Protein AF-Q027B9-F1 (afdb_monomer_lite)

Secondary structure (DSSP, 8-state):
---EEEESS-EEEEETTSS-EEEE-TT-EEEEPSS--TTSEEEEEESTT--TTSSSPPEEEEEHHHHHHHEEE-

Radius of gyration: 11.47 Å; chains: 1; bounding box: 23×22×27 Å

Structure (mmCIF, N/CA/C/O backbone):
data_AF-Q027B9-F1
#
_entry.id   AF-Q027B9-F1
#
loop_
_atom_site.group_PDB
_atom_site.id
_atom_site.type_symbol
_atom_site.label_atom_id
_atom_site.label_alt_id
_atom_site.label_comp_id
_atom_site.label_asym_id
_atom_site.label_entity_id
_atom_site.label_seq_id
_atom_site.pdbx_PDB_ins_code
_atom_site.Cartn_x
_atom_site.Cartn_y
_atom_site.Cartn_z
_atom_site.occupancy
_atom_site.B_iso_or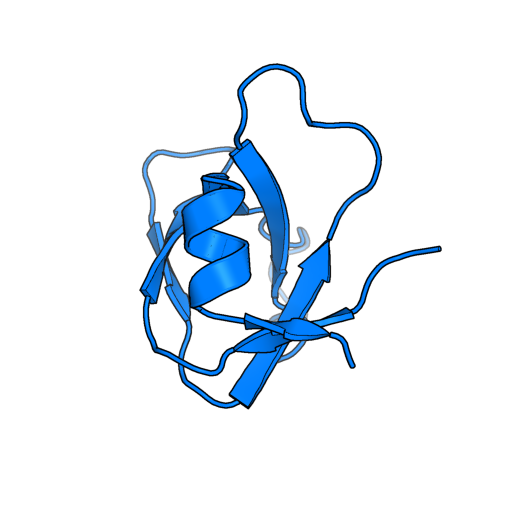_equiv
_atom_site.auth_seq_id
_atom_site.auth_comp_id
_atom_site.auth_asym_id
_atom_site.auth_atom_id
_atom_site.pdbx_PDB_model_num
ATOM 1 N N . MET A 1 1 ? 9.394 -10.263 12.903 1.00 50.50 1 MET A N 1
ATOM 2 C CA . MET A 1 1 ? 8.317 -10.943 12.147 1.00 50.50 1 MET A CA 1
ATOM 3 C C . MET A 1 1 ? 7.784 -9.968 11.110 1.00 50.50 1 MET A C 1
ATOM 5 O O . MET A 1 1 ? 7.310 -8.908 11.490 1.00 50.50 1 MET A O 1
ATOM 9 N N . LYS A 1 2 ? 7.819 -10.319 9.816 1.00 66.06 2 LYS A N 1
ATOM 10 C CA . LYS A 1 2 ? 7.238 -9.472 8.761 1.00 66.06 2 LYS A CA 1
ATOM 11 C C . LYS A 1 2 ? 5.733 -9.289 9.002 1.00 66.06 2 LYS A C 1
ATOM 13 O O . LYS A 1 2 ? 4.983 -10.260 8.918 1.00 66.06 2 LYS A O 1
ATOM 18 N N . SER A 1 3 ? 5.308 -8.063 9.301 1.00 85.12 3 SER A N 1
ATOM 19 C CA . SER A 1 3 ? 3.894 -7.734 9.501 1.00 85.12 3 SER A CA 1
ATOM 20 C C . SER A 1 3 ? 3.172 -7.714 8.157 1.00 85.12 3 SER A C 1
ATOM 22 O O . SER A 1 3 ? 3.550 -6.958 7.257 1.00 85.12 3 SER A O 1
ATOM 24 N N . ARG A 1 4 ? 2.144 -8.557 8.020 1.00 90.88 4 ARG A N 1
ATOM 25 C CA . ARG A 1 4 ? 1.247 -8.568 6.863 1.00 90.88 4 ARG A CA 1
ATOM 26 C C . ARG A 1 4 ? 0.089 -7.617 7.110 1.00 90.88 4 ARG A C 1
ATOM 28 O O . ARG A 1 4 ? -0.479 -7.581 8.199 1.00 90.88 4 ARG A O 1
ATOM 35 N N . LEU A 1 5 ? -0.227 -6.842 6.084 1.00 92.81 5 LEU A N 1
ATOM 36 C CA . LEU A 1 5 ? -1.307 -5.873 6.100 1.00 92.81 5 LEU A CA 1
ATOM 37 C C . LEU A 1 5 ? -2.236 -6.129 4.920 1.00 92.81 5 LEU A C 1
ATOM 39 O O . LEU A 1 5 ? -1.789 -6.526 3.841 1.00 92.81 5 LEU A O 1
ATOM 43 N N . ARG A 1 6 ? -3.519 -5.850 5.109 1.00 94.62 6 ARG A N 1
ATOM 44 C CA . ARG A 1 6 ? -4.515 -5.816 4.043 1.00 94.62 6 ARG A CA 1
ATOM 45 C C . ARG A 1 6 ? -5.036 -4.406 3.877 1.00 94.62 6 ARG A C 1
ATOM 47 O O . ARG A 1 6 ? -5.361 -3.744 4.853 1.00 94.62 6 ARG A O 1
ATOM 54 N N . VAL A 1 7 ? -5.126 -3.956 2.633 1.00 95.00 7 VAL A N 1
ATOM 55 C CA . VAL A 1 7 ? -5.661 -2.639 2.291 1.00 95.00 7 VAL A CA 1
ATOM 56 C C . VAL A 1 7 ? -7.173 -2.622 2.494 1.00 95.00 7 VAL A C 1
ATOM 58 O O . VAL A 1 7 ? -7.892 -3.430 1.902 1.00 95.00 7 VAL A O 1
ATOM 61 N N . THR A 1 8 ? -7.651 -1.678 3.298 1.00 96.50 8 THR A N 1
ATOM 62 C CA . THR A 1 8 ? -9.076 -1.443 3.577 1.00 96.50 8 THR A CA 1
ATOM 63 C C . THR A 1 8 ? -9.616 -0.237 2.808 1.00 96.50 8 THR A C 1
ATOM 65 O O . THR A 1 8 ? -10.802 -0.191 2.492 1.00 96.50 8 THR A O 1
ATOM 68 N N . GLN A 1 9 ? -8.745 0.701 2.421 1.00 96.56 9 GLN A N 1
ATOM 69 C CA . GLN A 1 9 ? -9.080 1.868 1.605 1.00 96.56 9 GLN A CA 1
ATOM 70 C C . GLN A 1 9 ? -8.046 2.058 0.494 1.00 96.56 9 GLN A C 1
ATOM 72 O O . GLN A 1 9 ? -6.852 2.015 0.757 1.00 96.56 9 GLN A O 1
ATOM 77 N N . SER A 1 10 ? -8.484 2.328 -0.738 1.00 94.75 10 SER A N 1
ATOM 78 C CA . SER A 1 10 ? -7.567 2.570 -1.859 1.00 94.75 10 SER A CA 1
ATOM 79 C C . SER A 1 10 ? -6.670 3.798 -1.643 1.00 94.75 10 SER A C 1
ATOM 81 O O . SER A 1 10 ? -7.107 4.821 -1.104 1.00 94.75 10 SER A O 1
ATOM 83 N N . PHE A 1 11 ? -5.419 3.720 -2.100 1.00 95.25 11 PHE A N 1
ATOM 84 C CA . PHE A 1 11 ? -4.452 4.818 -2.017 1.00 95.25 11 PHE A CA 1
ATOM 85 C C . PHE A 1 11 ? -3.336 4.709 -3.058 1.00 95.25 11 PHE A C 1
ATOM 87 O O . PHE A 1 11 ? -3.209 3.708 -3.767 1.00 95.25 11 PHE A O 1
ATOM 94 N N . SER A 1 12 ? -2.506 5.747 -3.131 1.00 93.56 12 SER A N 1
ATOM 95 C CA . SER A 1 12 ? -1.278 5.753 -3.921 1.00 93.56 12 SER A CA 1
ATOM 96 C C . SER A 1 12 ? -0.082 5.959 -3.000 1.00 93.56 12 SER A C 1
ATOM 98 O O . SER A 1 12 ? -0.132 6.822 -2.132 1.00 93.56 12 SER A O 1
ATOM 100 N N . ALA A 1 13 ? 1.003 5.219 -3.212 1.00 92.56 13 ALA A N 1
ATOM 101 C CA . ALA A 1 13 ? 2.244 5.397 -2.459 1.00 92.56 13 ALA A CA 1
ATOM 102 C C . ALA A 1 13 ? 3.429 5.650 -3.384 1.00 92.56 13 ALA A C 1
ATOM 104 O O . ALA A 1 13 ? 3.454 5.201 -4.535 1.00 92.56 13 ALA A O 1
ATOM 105 N N . GLN A 1 14 ? 4.418 6.385 -2.882 1.00 91.44 14 GLN A N 1
ATOM 106 C CA . GLN A 1 14 ? 5.618 6.705 -3.640 1.00 91.44 14 GLN A CA 1
ATOM 107 C C . GLN A 1 14 ? 6.550 5.498 -3.681 1.00 91.44 14 GLN A C 1
ATOM 109 O O . GLN A 1 14 ? 6.758 4.820 -2.680 1.00 91.44 14 GLN A O 1
ATOM 114 N N . HIS A 1 15 ? 7.133 5.228 -4.841 1.00 89.44 15 HIS A N 1
ATOM 115 C CA . HIS A 1 15 ? 8.164 4.212 -4.969 1.00 89.44 15 HIS A CA 1
ATOM 116 C C . HIS A 1 15 ? 9.461 4.693 -4.299 1.00 89.44 15 HIS A C 1
ATOM 118 O O . HIS A 1 15 ? 9.901 5.817 -4.518 1.00 89.44 15 HIS A O 1
ATOM 124 N N . SER A 1 16 ? 10.132 3.855 -3.510 1.00 85.25 16 SER A N 1
ATOM 125 C CA . SER A 1 16 ? 11.294 4.309 -2.731 1.00 85.25 16 SER A CA 1
ATOM 126 C C . SER A 1 16 ? 12.491 4.709 -3.602 1.00 85.25 16 SER A C 1
ATOM 128 O O . SER A 1 16 ? 13.328 5.492 -3.179 1.00 85.25 16 SER A O 1
ATOM 130 N N . ALA A 1 17 ? 12.611 4.131 -4.804 1.00 83.06 17 ALA A N 1
ATOM 131 C CA . ALA A 1 17 ? 13.757 4.330 -5.699 1.00 83.06 17 ALA A CA 1
ATOM 132 C C . ALA A 1 17 ? 13.486 5.326 -6.843 1.00 83.06 17 ALA A C 1
ATOM 134 O O . ALA A 1 17 ? 14.336 5.514 -7.710 1.00 83.06 17 ALA A O 1
ATOM 135 N N . SER A 1 18 ? 12.291 5.919 -6.913 1.00 83.62 18 SER A N 1
ATOM 136 C CA . SER A 1 18 ? 11.907 6.797 -8.026 1.00 83.62 18 SER A CA 1
ATOM 137 C C . SER A 1 18 ? 10.744 7.709 -7.652 1.00 83.62 18 SER A C 1
ATOM 139 O O . SER A 1 18 ? 9.989 7.402 -6.745 1.00 83.62 18 SER A O 1
ATOM 141 N N . ARG A 1 19 ? 10.483 8.753 -8.441 1.00 82.94 19 ARG A N 1
ATOM 142 C CA . ARG A 1 19 ? 9.290 9.603 -8.258 1.00 82.94 19 ARG A CA 1
ATOM 143 C C . ARG A 1 19 ? 7.968 8.950 -8.699 1.00 82.94 19 ARG A C 1
ATOM 145 O O . ARG A 1 19 ? 6.916 9.569 -8.574 1.00 82.94 19 ARG A O 1
ATOM 152 N N . ALA A 1 20 ? 8.009 7.729 -9.237 1.00 87.25 20 ALA A N 1
ATOM 153 C CA . ALA A 1 20 ? 6.810 6.994 -9.628 1.00 87.25 20 ALA A CA 1
ATOM 154 C C . ALA A 1 20 ? 5.925 6.666 -8.413 1.00 87.25 20 ALA A C 1
ATOM 156 O O . ALA A 1 20 ? 6.419 6.500 -7.296 1.00 87.25 20 ALA A O 1
ATOM 157 N N . ARG A 1 21 ? 4.617 6.532 -8.647 1.00 89.19 21 ARG A N 1
ATOM 158 C CA . ARG A 1 21 ? 3.635 6.121 -7.638 1.00 89.19 21 ARG A CA 1
ATOM 159 C C . ARG A 1 21 ? 3.009 4.782 -8.011 1.00 89.19 21 ARG A C 1
ATOM 161 O O . ARG A 1 21 ? 2.727 4.533 -9.180 1.00 89.19 21 ARG A O 1
ATOM 168 N N . GLY A 1 22 ? 2.805 3.927 -7.015 1.00 89.62 22 GLY A N 1
ATOM 169 C CA . GLY A 1 22 ? 2.010 2.707 -7.133 1.00 89.62 22 GLY A CA 1
ATOM 170 C C . GLY A 1 22 ? 0.604 2.938 -6.601 1.00 89.62 22 GLY A C 1
ATOM 171 O O . GLY A 1 22 ? 0.446 3.638 -5.604 1.00 89.62 22 GLY A O 1
ATOM 172 N N . ASN A 1 23 ? -0.396 2.343 -7.250 1.00 91.88 23 ASN A N 1
ATOM 173 C CA . ASN A 1 23 ? -1.783 2.366 -6.790 1.00 91.88 23 ASN A CA 1
ATOM 174 C C . ASN A 1 23 ? -2.133 1.052 -6.093 1.00 91.88 23 ASN A C 1
ATOM 176 O O . ASN A 1 23 ? -1.802 -0.030 -6.591 1.00 91.88 23 ASN A O 1
ATOM 180 N N . PHE A 1 24 ? -2.843 1.174 -4.979 1.00 92.75 24 PHE A N 1
ATOM 181 C CA . PHE A 1 24 ? -3.245 0.089 -4.098 1.00 92.75 24 PHE A CA 1
ATOM 182 C C . PHE A 1 24 ? -4.757 0.119 -3.937 1.00 92.75 24 PHE A C 1
ATOM 184 O O . PHE A 1 24 ? -5.338 1.166 -3.649 1.00 92.75 24 PHE A O 1
ATOM 191 N N . ALA A 1 25 ? -5.388 -1.022 -4.170 1.00 93.25 25 ALA A N 1
ATOM 192 C CA . ALA A 1 25 ? -6.825 -1.208 -4.100 1.00 93.25 25 ALA A CA 1
ATOM 193 C C . ALA A 1 25 ? -7.206 -1.980 -2.834 1.00 93.25 25 ALA A C 1
ATOM 195 O O . ALA A 1 25 ? -6.402 -2.721 -2.269 1.00 93.25 25 ALA A O 1
ATOM 196 N N . VAL A 1 26 ? -8.462 -1.833 -2.413 1.00 94.25 26 VAL A N 1
ATOM 197 C CA . VAL A 1 26 ? -9.031 -2.615 -1.308 1.00 94.25 26 VAL A CA 1
ATOM 198 C C . VAL A 1 26 ? -8.824 -4.112 -1.551 1.00 94.25 26 VAL A C 1
ATOM 200 O O . VAL A 1 26 ? -9.105 -4.625 -2.633 1.00 94.25 26 VAL A O 1
ATOM 203 N N . GLY A 1 27 ? -8.329 -4.815 -0.533 1.00 91.56 27 GLY A N 1
ATOM 204 C CA . GLY A 1 27 ? -7.996 -6.236 -0.599 1.00 91.56 27 GLY A CA 1
ATOM 205 C C . GLY A 1 27 ? -6.567 -6.548 -1.044 1.00 91.56 27 GLY A C 1
ATOM 206 O O . GLY A 1 27 ? -6.162 -7.707 -0.940 1.00 91.56 27 GL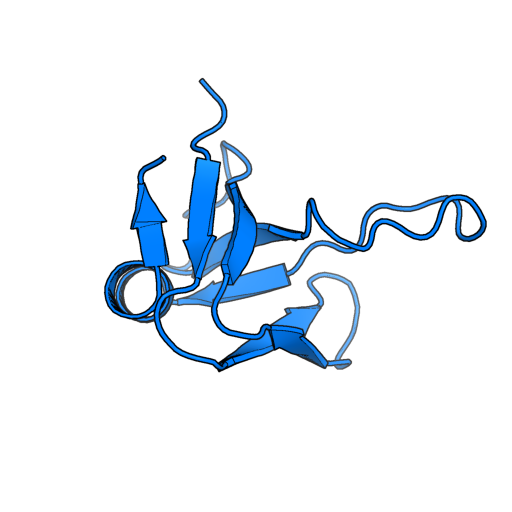Y A O 1
ATOM 207 N N . ASP A 1 28 ? -5.783 -5.556 -1.478 1.00 92.06 28 ASP A N 1
ATOM 208 C CA . ASP A 1 28 ? -4.354 -5.758 -1.708 1.00 92.06 28 ASP A CA 1
ATOM 209 C C . ASP A 1 28 ? -3.648 -6.168 -0.414 1.00 92.06 28 ASP A C 1
ATOM 211 O O . ASP A 1 28 ? -3.937 -5.658 0.668 1.00 92.06 28 ASP A O 1
ATOM 215 N N . LEU A 1 29 ? -2.700 -7.096 -0.542 1.00 92.44 29 LEU A N 1
ATOM 216 C CA . LEU A 1 29 ? -1.862 -7.542 0.563 1.00 92.44 29 LEU A CA 1
ATOM 217 C C . LEU A 1 29 ? -0.501 -6.868 0.487 1.00 92.44 29 LEU A C 1
ATOM 219 O O . LEU A 1 29 ? 0.137 -6.857 -0.571 1.00 92.44 29 LEU A O 1
ATOM 223 N N . LEU A 1 30 ? -0.056 -6.344 1.623 1.00 91.75 30 LEU A N 1
ATOM 224 C CA . LEU A 1 30 ? 1.214 -5.659 1.794 1.00 91.75 30 LEU A CA 1
ATOM 225 C C . LEU A 1 30 ? 2.047 -6.362 2.863 1.00 91.75 30 LEU A C 1
ATOM 227 O O . LEU A 1 30 ? 1.519 -6.995 3.779 1.00 91.75 30 LEU A O 1
ATOM 231 N N . VAL A 1 31 ? 3.361 -6.217 2.761 1.00 91.44 31 VAL A N 1
ATOM 232 C CA . VAL A 1 31 ? 4.300 -6.660 3.791 1.00 91.44 31 VAL A CA 1
ATOM 233 C C . VAL A 1 31 ? 5.168 -5.484 4.197 1.00 91.44 31 VAL A C 1
ATOM 235 O O . VAL A 1 31 ? 5.848 -4.906 3.347 1.00 91.44 31 VAL A O 1
ATOM 238 N N . LEU A 1 32 ? 5.148 -5.150 5.490 1.00 90.44 32 LEU A N 1
ATOM 239 C CA . LEU A 1 32 ? 6.055 -4.163 6.071 1.00 90.44 32 LEU A CA 1
ATOM 240 C C . LEU A 1 32 ? 7.485 -4.708 6.084 1.00 90.44 32 LEU A C 1
ATOM 242 O O . LEU A 1 32 ? 7.720 -5.881 6.399 1.00 90.44 32 LEU A O 1
ATOM 246 N N . GLN A 1 33 ? 8.439 -3.841 5.764 1.00 86.44 33 GLN A N 1
ATOM 247 C CA . GLN A 1 33 ? 9.861 -4.130 5.871 1.00 86.44 33 GLN A CA 1
ATOM 248 C C . GLN A 1 33 ? 10.389 -3.604 7.211 1.00 86.44 33 GLN A C 1
ATOM 250 O O . GLN A 1 33 ? 10.161 -2.451 7.562 1.00 86.44 33 GLN A O 1
ATOM 255 N N . GLU A 1 34 ? 11.076 -4.456 7.972 1.00 72.19 34 GLU A N 1
ATOM 256 C CA . GLU A 1 34 ? 11.689 -4.064 9.246 1.00 72.19 34 GLU A CA 1
ATOM 257 C C . GLU A 1 34 ? 12.901 -3.144 9.000 1.00 72.19 34 GLU A C 1
ATOM 259 O O . GLU A 1 34 ? 13.703 -3.411 8.102 1.00 72.19 34 GLU A O 1
ATOM 264 N N . GLY A 1 35 ? 13.052 -2.090 9.813 1.00 65.56 35 GLY A N 1
ATOM 265 C CA . GLY A 1 35 ? 14.285 -1.291 9.880 1.00 65.56 35 GLY A CA 1
ATOM 266 C C . GLY A 1 35 ? 14.325 -0.006 9.047 1.00 65.56 35 GLY A C 1
ATOM 267 O O . GLY A 1 35 ? 15.401 0.398 8.616 1.00 65.56 35 GLY A O 1
ATOM 268 N N . THR A 1 36 ? 13.195 0.649 8.774 1.00 57.91 36 THR A N 1
ATOM 269 C CA . THR A 1 36 ? 13.203 1.985 8.148 1.00 57.91 36 THR A CA 1
ATOM 270 C C . THR A 1 36 ? 12.095 2.845 8.754 1.00 57.91 36 THR A C 1
ATOM 272 O O . THR A 1 36 ? 11.019 2.941 8.182 1.00 57.91 36 THR A O 1
ATOM 275 N N . GLU A 1 37 ? 12.342 3.411 9.940 1.00 58.75 37 GLU A N 1
ATOM 276 C CA . GLU A 1 37 ? 11.405 4.319 10.636 1.00 58.75 37 GLU A CA 1
ATOM 277 C C . GLU A 1 37 ? 11.989 5.723 10.881 1.00 58.75 37 GLU A C 1
ATOM 279 O O . GLU A 1 37 ? 11.348 6.554 11.518 1.00 58.75 37 GLU A O 1
ATOM 284 N N . ASP A 1 38 ? 13.172 6.035 10.339 1.00 57.69 38 ASP A N 1
ATOM 285 C CA . ASP A 1 38 ? 13.900 7.278 10.659 1.00 57.69 38 ASP A CA 1
ATOM 286 C C . ASP A 1 38 ? 13.181 8.574 10.227 1.00 57.69 38 ASP A C 1
ATOM 288 O O . ASP A 1 38 ? 13.597 9.667 10.605 1.00 57.69 38 ASP A O 1
ATOM 292 N N . SER A 1 39 ? 12.096 8.483 9.450 1.00 66.62 39 SER A N 1
ATOM 293 C CA . SER A 1 39 ? 11.373 9.643 8.912 1.00 66.62 39 SER A CA 1
ATOM 294 C C . SER A 1 39 ? 9.854 9.615 9.119 1.00 66.62 39 SER A C 1
ATOM 296 O O . SER A 1 39 ? 9.158 10.350 8.427 1.00 66.62 39 SER A O 1
ATOM 298 N N . GLY A 1 40 ? 9.316 8.750 9.992 1.00 80.88 40 GLY A N 1
ATOM 299 C CA . GLY A 1 40 ? 7.858 8.595 10.180 1.00 80.88 40 GLY A CA 1
ATOM 300 C C . GLY A 1 40 ? 7.128 7.889 9.025 1.00 80.88 40 GLY A C 1
ATOM 301 O O . GLY A 1 40 ? 5.936 7.598 9.117 1.00 80.88 40 GLY A O 1
ATOM 302 N N . GLN A 1 41 ? 7.859 7.541 7.963 1.00 86.56 41 GLN A N 1
ATOM 303 C CA . GLN A 1 41 ? 7.365 6.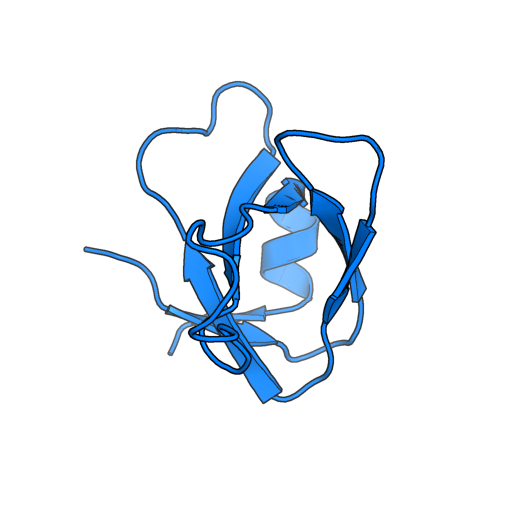774 6.826 1.00 86.56 41 GLN A CA 1
ATOM 304 C C . GLN A 1 41 ? 7.680 5.296 6.996 1.00 86.56 41 GLN A C 1
ATOM 306 O O . GLN A 1 41 ? 8.786 4.928 7.385 1.00 86.56 41 GLN A O 1
ATOM 311 N N . LEU A 1 42 ? 6.727 4.450 6.621 1.00 89.19 42 LEU A N 1
ATOM 312 C CA . LEU A 1 42 ? 6.890 3.008 6.581 1.00 89.19 42 LEU A CA 1
ATOM 313 C C . LEU A 1 42 ? 7.192 2.533 5.169 1.00 89.19 42 LEU A C 1
ATOM 315 O O . LEU A 1 42 ? 6.593 2.975 4.182 1.00 89.19 42 LEU A O 1
ATOM 319 N N . ARG A 1 43 ? 8.103 1.564 5.092 1.00 90.62 43 ARG A N 1
ATOM 320 C CA . ARG A 1 43 ? 8.468 0.890 3.853 1.00 90.62 43 ARG A CA 1
ATOM 321 C C . ARG A 1 43 ? 7.757 -0.445 3.723 1.00 90.62 43 ARG A C 1
ATOM 323 O O . ARG A 1 43 ? 7.771 -1.260 4.644 1.00 90.62 43 ARG A O 1
ATOM 330 N N . PHE A 1 44 ? 7.164 -0.693 2.562 1.00 90.75 44 PHE A N 1
ATOM 331 C CA . PHE A 1 44 ? 6.423 -1.925 2.311 1.00 90.75 44 PHE A CA 1
ATOM 332 C C . PHE A 1 44 ? 6.501 -2.382 0.857 1.00 90.75 44 PHE A C 1
ATOM 334 O O . PHE A 1 44 ? 6.871 -1.626 -0.044 1.00 90.75 44 PHE A O 1
ATOM 341 N N . VAL A 1 45 ? 6.127 -3.639 0.631 1.00 90.12 45 VAL A N 1
ATOM 342 C CA . VAL A 1 45 ? 6.007 -4.249 -0.699 1.00 90.12 45 VAL A CA 1
ATOM 343 C C . VAL A 1 45 ? 4.588 -4.759 -0.925 1.00 90.12 45 VAL A C 1
ATOM 345 O O . VAL A 1 45 ? 3.909 -5.169 0.019 1.00 90.12 45 VAL A O 1
ATOM 348 N N . ARG A 1 46 ? 4.138 -4.751 -2.184 1.00 89.12 46 ARG A N 1
ATOM 349 C CA . ARG A 1 46 ? 2.877 -5.383 -2.596 1.00 89.12 46 ARG A CA 1
ATOM 350 C C . ARG A 1 46 ? 3.104 -6.877 -2.793 1.00 89.12 46 ARG A C 1
ATOM 352 O O . ARG A 1 46 ? 3.958 -7.255 -3.584 1.00 89.12 46 ARG A O 1
ATOM 359 N N . VAL A 1 47 ? 2.314 -7.712 -2.129 1.00 85.94 47 VAL A N 1
ATOM 360 C CA . VAL A 1 47 ? 2.366 -9.175 -2.281 1.00 85.94 47 VAL A CA 1
ATOM 361 C C . VAL A 1 47 ? 1.557 -9.611 -3.501 1.00 85.94 47 VAL A C 1
ATOM 363 O O . VAL A 1 47 ? 2.045 -10.332 -4.371 1.00 85.94 47 VAL A O 1
ATOM 366 N N . ASN A 1 48 ? 0.318 -9.126 -3.600 1.00 73.44 48 ASN A N 1
ATOM 367 C CA . ASN A 1 48 ? -0.594 -9.494 -4.678 1.00 73.44 48 ASN A CA 1
ATOM 368 C C . ASN A 1 48 ? -0.288 -8.639 -5.910 1.00 73.44 48 ASN A C 1
ATOM 370 O O . ASN A 1 48 ? -0.697 -7.484 -5.976 1.00 73.44 48 ASN A O 1
ATOM 374 N N . GLY A 1 49 ? 0.456 -9.185 -6.872 1.00 62.72 49 GLY A N 1
ATOM 375 C CA . GLY A 1 49 ? 0.825 -8.477 -8.104 1.00 62.72 49 GLY A CA 1
ATOM 376 C C . GLY A 1 49 ? 2.326 -8.341 -8.347 1.00 62.72 49 GLY A C 1
ATOM 377 O O . GLY A 1 49 ? 2.712 -7.607 -9.259 1.00 62.72 49 GLY A O 1
ATOM 378 N N . LEU A 1 50 ? 3.168 -9.050 -7.583 1.00 61.97 50 LEU A N 1
ATOM 379 C CA . LEU A 1 50 ? 4.567 -9.267 -7.954 1.00 61.97 50 LEU A CA 1
ATOM 380 C C . LEU A 1 50 ? 4.606 -9.866 -9.365 1.00 61.97 50 LEU A C 1
ATOM 382 O O . LEU A 1 50 ? 4.271 -11.031 -9.570 1.00 61.97 50 LEU A O 1
ATOM 386 N N . ARG A 1 51 ? 4.962 -9.048 -10.363 1.00 57.78 51 ARG A N 1
ATOM 387 C CA . ARG A 1 51 ? 5.180 -9.535 -11.725 1.00 57.78 51 ARG A CA 1
ATOM 388 C C . ARG A 1 51 ? 6.503 -10.304 -11.723 1.00 57.78 51 ARG A C 1
ATOM 390 O O . ARG A 1 51 ? 7.532 -9.673 -11.480 1.00 57.78 51 ARG A O 1
ATOM 397 N N . PRO A 1 52 ? 6.512 -11.608 -12.048 1.00 55.12 52 PRO A N 1
ATOM 398 C CA . PRO A 1 52 ? 7.726 -12.430 -12.000 1.00 55.12 52 PRO A CA 1
ATOM 399 C C . PRO A 1 52 ? 8.885 -11.921 -12.880 1.00 55.12 52 PRO A C 1
ATOM 401 O O . PRO A 1 52 ? 10.030 -12.299 -12.669 1.00 55.12 52 PRO A O 1
ATOM 404 N N . ASN A 1 53 ? 8.614 -11.034 -13.847 1.00 52.19 53 ASN A N 1
ATOM 405 C CA . ASN A 1 53 ? 9.523 -10.7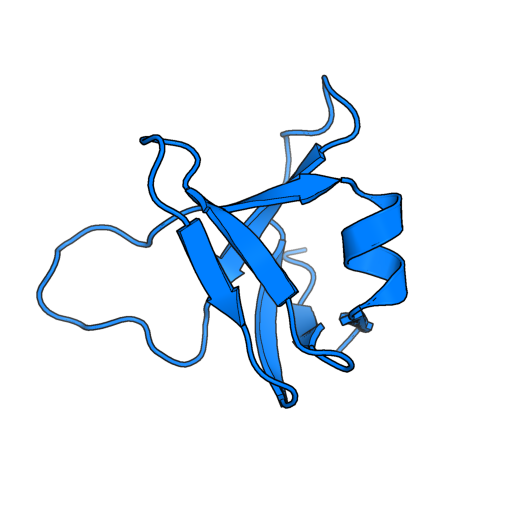49 -14.962 1.00 52.19 53 ASN A CA 1
ATOM 406 C C . ASN A 1 53 ? 10.332 -9.438 -14.865 1.00 52.19 53 ASN A C 1
ATOM 408 O O . ASN A 1 53 ? 10.956 -9.061 -15.851 1.00 52.19 53 ASN A O 1
ATOM 412 N N . LEU A 1 54 ? 10.339 -8.720 -13.732 1.00 56.94 54 LEU A N 1
ATOM 413 C CA . LEU A 1 54 ? 11.093 -7.450 -13.598 1.00 56.94 54 LEU A CA 1
ATOM 414 C C . LEU A 1 54 ? 12.250 -7.482 -12.584 1.00 56.94 54 LEU A C 1
ATOM 416 O O . LEU A 1 54 ? 12.905 -6.465 -12.372 1.00 56.94 54 LEU A O 1
ATOM 420 N N . GLY A 1 55 ? 12.538 -8.638 -11.977 1.00 55.78 55 GLY A N 1
ATOM 421 C CA . GLY A 1 55 ? 13.767 -8.874 -11.203 1.00 55.78 55 GLY A CA 1
ATOM 422 C C . GLY A 1 55 ? 13.953 -8.042 -9.924 1.00 55.78 55 GLY A C 1
ATOM 423 O O . GLY A 1 55 ? 14.968 -8.204 -9.250 1.00 55.78 55 GLY A O 1
ATOM 424 N N . ARG A 1 56 ? 13.011 -7.158 -9.564 1.00 63.12 56 ARG A N 1
ATOM 425 C CA . ARG A 1 56 ? 13.034 -6.368 -8.323 1.00 63.12 56 ARG A CA 1
ATOM 426 C C . ARG A 1 56 ? 11.631 -6.211 -7.753 1.00 63.12 56 ARG A C 1
ATOM 428 O O . ARG A 1 56 ? 10.726 -5.768 -8.457 1.00 63.12 56 ARG A O 1
ATOM 435 N N . GLU A 1 57 ? 11.471 -6.529 -6.472 1.00 72.12 57 GLU A N 1
ATOM 436 C CA . GLU A 1 57 ? 10.265 -6.187 -5.716 1.00 72.12 57 GLU A CA 1
ATOM 437 C C . GLU A 1 57 ? 10.217 -4.658 -5.532 1.00 72.12 57 GLU A C 1
ATOM 439 O O . GLU A 1 57 ? 11.144 -4.079 -4.947 1.00 72.12 57 GLU A O 1
ATOM 444 N N . PRO A 1 58 ? 9.194 -3.964 -6.064 1.00 81.81 58 PRO A N 1
ATOM 445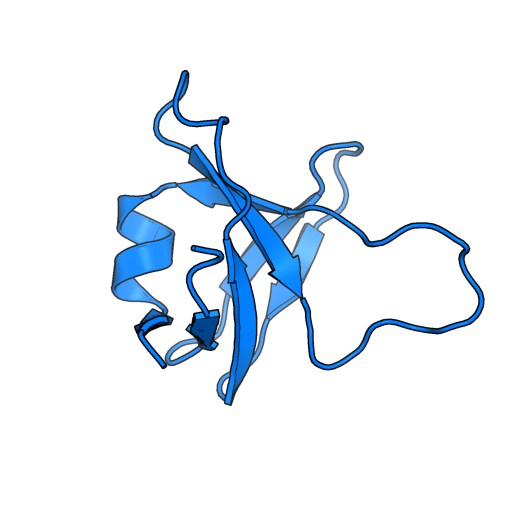 C CA . PRO A 1 58 ? 9.077 -2.528 -5.886 1.00 81.81 58 PRO A CA 1
ATOM 446 C C . PRO A 1 58 ? 8.746 -2.228 -4.424 1.00 81.81 58 PRO A C 1
ATOM 448 O O . PRO A 1 58 ? 7.792 -2.767 -3.860 1.00 81.81 58 PRO A O 1
ATOM 451 N N . HIS A 1 59 ? 9.551 -1.360 -3.822 1.00 88.31 59 HIS A N 1
ATOM 452 C CA . HIS A 1 59 ? 9.349 -0.898 -2.457 1.00 88.31 59 HIS A CA 1
ATOM 453 C C . HIS A 1 59 ? 8.625 0.441 -2.489 1.00 88.31 59 HIS A C 1
ATOM 455 O O . HIS A 1 59 ? 8.951 1.310 -3.304 1.00 88.31 59 HIS A O 1
ATOM 461 N N . TYR A 1 60 ? 7.685 0.624 -1.576 1.00 91.25 60 TYR A N 1
ATOM 462 C CA . TYR A 1 60 ? 6.876 1.827 -1.465 1.00 91.25 60 TYR A CA 1
ATOM 463 C C . TYR A 1 60 ? 7.034 2.457 -0.090 1.00 91.25 60 TYR A C 1
ATOM 465 O O . TYR A 1 60 ? 7.344 1.762 0.875 1.00 91.25 60 TYR A O 1
ATOM 473 N N . LEU A 1 61 ? 6.848 3.772 -0.040 1.00 91.56 61 LEU A N 1
ATOM 474 C CA . LEU A 1 61 ? 6.891 4.591 1.162 1.00 91.56 61 LEU A CA 1
ATOM 475 C C . LEU A 1 61 ? 5.549 5.302 1.327 1.00 91.56 61 LEU A C 1
ATOM 477 O O . LEU A 1 61 ? 4.998 5.830 0.352 1.00 91.56 61 LEU A O 1
ATOM 481 N N . LEU A 1 62 ? 5.046 5.305 2.555 1.00 92.12 62 LEU A N 1
ATOM 482 C CA . LEU A 1 62 ? 3.870 6.061 2.975 1.00 92.12 62 LEU A CA 1
ATOM 483 C C . LEU A 1 62 ? 4.033 6.455 4.444 1.00 92.12 62 LEU A C 1
ATOM 485 O O . LEU A 1 62 ? 4.706 5.741 5.185 1.00 92.12 62 LEU A O 1
ATOM 489 N N . GLU A 1 63 ? 3.424 7.560 4.865 1.00 92.00 63 GLU A N 1
ATOM 490 C CA . GLU A 1 63 ? 3.401 7.949 6.279 1.00 92.00 63 GLU A CA 1
ATOM 491 C C . GLU A 1 63 ? 2.794 6.834 7.140 1.00 92.00 63 GLU A C 1
ATOM 493 O O . GLU A 1 63 ? 1.818 6.196 6.735 1.00 92.00 63 GLU A O 1
ATOM 498 N N . SER A 1 64 ? 3.372 6.593 8.320 1.00 88.69 64 SER A N 1
ATOM 499 C CA . SER A 1 64 ? 2.960 5.505 9.216 1.00 88.69 64 SER A CA 1
ATOM 500 C C . SER A 1 64 ? 1.482 5.613 9.595 1.00 88.69 64 SER A C 1
ATOM 502 O O . SER A 1 64 ? 0.721 4.6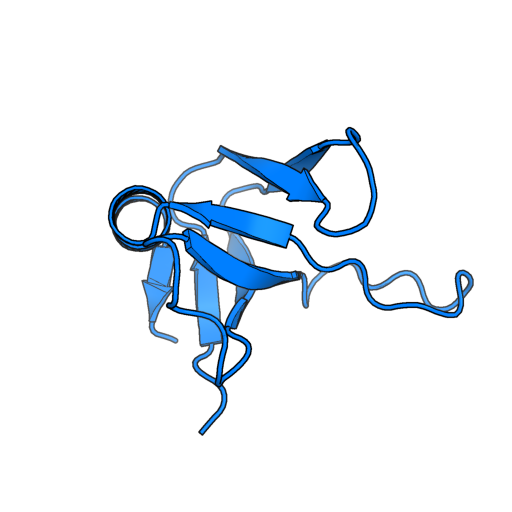61 9.404 1.00 88.69 64 SER A O 1
ATOM 504 N N . ASP A 1 65 ? 1.050 6.805 10.017 1.00 90.75 65 ASP A N 1
ATOM 505 C CA . ASP A 1 65 ? -0.341 7.076 10.390 1.00 90.75 65 ASP A CA 1
ATOM 506 C C . ASP A 1 65 ? -1.295 6.869 9.209 1.00 90.75 65 ASP A C 1
ATOM 508 O O . ASP A 1 65 ? -2.374 6.293 9.360 1.00 90.75 65 ASP A O 1
ATOM 512 N N . GLU A 1 66 ? -0.890 7.302 8.012 1.00 92.44 66 GLU A N 1
ATOM 513 C CA . GLU A 1 66 ? -1.692 7.136 6.802 1.00 92.44 66 GLU A CA 1
ATOM 514 C C . GLU A 1 66 ? -1.820 5.653 6.428 1.00 92.44 66 GLU A C 1
ATOM 516 O O . GLU A 1 66 ? -2.914 5.177 6.111 1.00 92.44 66 GLU A O 1
ATOM 521 N N . LEU A 1 67 ? -0.721 4.898 6.505 1.00 91.62 67 LEU A N 1
ATOM 522 C CA . LEU A 1 67 ? -0.720 3.469 6.219 1.00 91.62 67 LEU A CA 1
ATOM 523 C C . LEU A 1 67 ? -1.574 2.702 7.233 1.00 91.62 67 LEU A C 1
ATOM 525 O O . LEU A 1 67 ? -2.346 1.826 6.840 1.00 91.62 67 LEU A O 1
ATOM 529 N N . GLN A 1 68 ? -1.490 3.054 8.516 1.00 91.00 68 GLN A N 1
ATOM 530 C CA . GLN A 1 68 ? -2.268 2.427 9.581 1.00 91.00 68 GLN A CA 1
ATOM 531 C C . GLN A 1 68 ? -3.771 2.715 9.462 1.00 91.00 68 GLN A C 1
ATOM 533 O O . GLN A 1 68 ? -4.580 1.848 9.774 1.00 91.00 68 GLN A O 1
ATOM 538 N N . GLN A 1 69 ? -4.170 3.890 8.969 1.00 94.94 69 GLN A N 1
ATOM 539 C CA . GLN A 1 69 ? -5.584 4.210 8.726 1.00 94.94 69 GLN A CA 1
ATOM 540 C C . GLN A 1 69 ? -6.176 3.447 7.531 1.00 94.94 69 GLN A C 1
ATOM 542 O O . GLN A 1 69 ? -7.371 3.157 7.506 1.00 94.94 69 GLN A O 1
ATOM 547 N N . LYS A 1 70 ? -5.350 3.129 6.528 1.00 95.56 70 LYS A N 1
ATOM 548 C CA . LYS A 1 70 ? -5.779 2.525 5.254 1.00 95.56 70 LYS A CA 1
ATOM 549 C C . LYS A 1 70 ? -5.589 1.013 5.191 1.00 95.56 70 LYS A C 1
ATOM 551 O O . LYS A 1 70 ? -5.869 0.405 4.150 1.00 95.56 70 LYS A O 1
ATOM 556 N N . THR A 1 71 ? -5.069 0.407 6.255 1.00 94.81 71 THR A N 1
ATOM 557 C CA . THR A 1 71 ? -4.762 -1.021 6.300 1.00 94.81 71 THR A CA 1
ATOM 558 C C . THR A 1 71 ? -5.127 -1.655 7.637 1.00 94.81 71 THR A C 1
ATOM 560 O O . THR A 1 71 ? -5.219 -0.988 8.660 1.00 94.81 71 THR A O 1
ATOM 563 N N . GLU A 1 72 ? -5.319 -2.970 7.629 1.00 95.06 72 GLU A N 1
ATOM 564 C CA . GLU A 1 72 ? -5.508 -3.790 8.826 1.00 95.06 72 GLU A CA 1
ATOM 565 C C . GLU A 1 72 ? -4.452 -4.900 8.889 1.00 95.06 72 GLU A C 1
ATOM 567 O O . GLU A 1 72 ? -3.974 -5.367 7.852 1.00 95.06 72 GLU A O 1
ATOM 572 N N . LYS A 1 73 ? -4.070 -5.328 10.097 1.00 92.12 73 LYS A N 1
ATOM 573 C CA . LYS A 1 73 ? -3.145 -6.458 10.284 1.00 92.12 73 LYS A CA 1
ATOM 574 C C . LYS A 1 73 ? -3.838 -7.781 9.948 1.00 92.12 73 LYS A C 1
ATOM 576 O O . LYS A 1 73 ? -4.988 -7.976 10.335 1.00 92.12 73 LYS A O 1
ATOM 581 N N . VAL A 1 74 ? -3.110 -8.679 9.276 1.00 88.12 74 VAL A N 1
ATOM 582 C CA . VAL A 1 74 ? -3.561 -10.032 8.887 1.00 88.12 74 VAL A CA 1
ATOM 583 C C . VAL A 1 74 ? -2.602 -11.100 9.385 1.00 88.12 74 VAL A C 1
ATOM 585 O O . VAL A 1 74 ? -1.370 -10.893 9.264 1.00 88.12 74 VAL A O 1
#

Sequence (74 aa):
MKSRLRVTQSFSAQHSASRARGNFAVGDLLVLQEGTEDSGQLRFVRVNGLRPNLGREPHYLLESDELQQKTEKV

Foldseek 3Di:
DWWKKFFQAWDWFAFPVDRDIDTDHGGWIKTWDPDDPPDQKTKIFTPPDPDVPPPDTTITIDHPVVDPVGIDTD

Organism: Solibacter usitatus (strain Ellin6076) (NCBI:txid234267)

pLDDT: mean 83.51, std 13.31, range [50.5, 96.56]